Protein AF-A0A9X3D7F5-F1 (afdb_monomer_lite)

Radius of gyration: 17.99 Å; chains: 1; bounding box: 34×51×48 Å

Sequence (130 aa):
MDDQMIADLTEARSQYPDDNADSPYDEVFLEVIARAEQSGELGKSDIGALMLWKRLNLSTRWATELNQTPDAKVRQLARDAIARARDTSLATGEAAGQARTALLHLPGVPQGCSNRFDVSRRRCARPAAM

pLDDT: mean 79.49, std 17.37, range [34.12, 94.94]

Organism: NCBI:txid2984863

Foldseek 3Di:
DDPVVVVVVVVVVVPPDPPPCPPPLCVLVVVLVVVCVVPVWDFPVNVVSVCVSVVHDCVDPLNVVQVVDDRVVRRVLRSQLSVLCPPPVDDNLRSNLRSLVSCPPRGPSDPPDSPPCPPVPNDHDDPDDD

Secondary structure (DSSP, 8-state):
--HHHHHHHHHHHHTS----TT-TTTHHHHHHHHHHHHHS---HHHHHHHHHHTT--TTSHHHHHHHHS-HHHHHHHHHHHHHHHT-TTS-HHHHHHHHHHHHTTSTT----STT-EETTTTEE-PPPP-

Structure (mmCIF, N/CA/C/O backbone):
data_AF-A0A9X3D7F5-F1
#
_entry.id   AF-A0A9X3D7F5-F1
#
loop_
_atom_site.group_PDB
_atom_site.id
_atom_site.type_symbol
_atom_site.label_atom_id
_atom_site.label_alt_id
_atom_site.label_comp_id
_atom_site.label_asym_id
_atom_site.label_entity_id
_atom_site.label_seq_id
_atom_site.pdbx_PDB_ins_code
_atom_site.Cartn_x
_atom_site.Cartn_y
_atom_site.Cartn_z
_atom_site.occupancy
_atom_site.B_iso_or_equiv
_atom_site.auth_seq_id
_atom_site.auth_comp_id
_atom_site.auth_asym_id
_atom_site.auth_atom_id
_atom_site.pdbx_PDB_model_num
ATOM 1 N N . MET A 1 1 ? 8.254 6.989 -32.222 1.00 60.00 1 MET A N 1
ATOM 2 C CA . MET A 1 1 ? 8.718 6.052 -31.182 1.00 60.00 1 MET A CA 1
ATOM 3 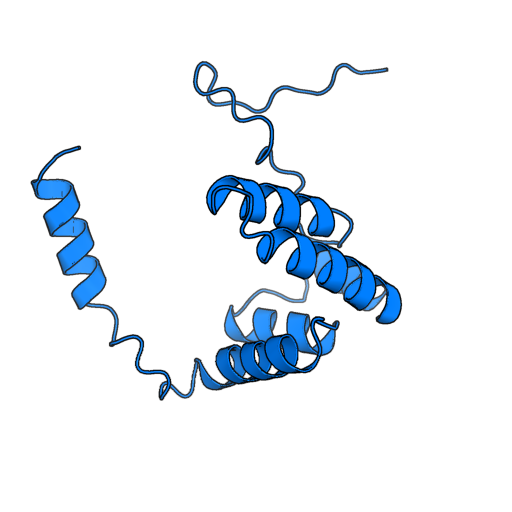C C . MET A 1 1 ? 9.446 4.992 -31.976 1.00 60.00 1 MET A C 1
ATOM 5 O O . MET A 1 1 ? 8.781 4.329 -32.754 1.00 60.00 1 MET A O 1
ATOM 9 N N . ASP A 1 2 ? 10.777 5.011 -31.961 1.00 87.81 2 ASP A N 1
ATOM 10 C CA . ASP A 1 2 ? 11.585 4.305 -32.965 1.00 87.81 2 ASP A CA 1
ATOM 11 C C . ASP A 1 2 ? 11.585 2.792 -32.731 1.00 87.81 2 ASP A C 1
ATOM 13 O O . ASP A 1 2 ? 11.685 2.347 -31.586 1.00 87.81 2 ASP A O 1
ATOM 17 N N . ASP A 1 3 ? 11.528 2.010 -33.811 1.00 86.81 3 ASP A N 1
ATOM 18 C CA . ASP A 1 3 ? 11.543 0.538 -33.766 1.00 86.81 3 ASP A CA 1
ATOM 19 C C . ASP A 1 3 ? 12.793 -0.007 -33.061 1.00 86.81 3 ASP A C 1
ATOM 21 O O . ASP A 1 3 ? 12.719 -0.994 -32.331 1.00 86.81 3 ASP A O 1
ATOM 25 N N . GLN A 1 4 ? 13.925 0.692 -33.193 1.00 87.50 4 GLN A N 1
ATOM 26 C CA . GLN A 1 4 ? 15.164 0.355 -32.493 1.00 87.50 4 GLN A CA 1
ATOM 27 C C . GLN A 1 4 ? 15.013 0.456 -30.970 1.00 87.50 4 GLN A C 1
ATOM 29 O O . GLN A 1 4 ? 15.468 -0.417 -30.243 1.00 87.50 4 GLN A O 1
ATOM 34 N N . MET A 1 5 ? 14.311 1.479 -30.475 1.00 88.75 5 MET A N 1
ATOM 35 C CA . MET A 1 5 ? 14.080 1.649 -29.040 1.00 88.75 5 MET A CA 1
ATOM 36 C C . MET A 1 5 ? 13.165 0.550 -28.486 1.00 88.75 5 MET A C 1
ATOM 38 O O . MET A 1 5 ? 13.357 0.102 -27.360 1.00 88.75 5 MET A O 1
ATOM 42 N N . ILE A 1 6 ? 12.171 0.100 -29.258 1.00 88.94 6 ILE A N 1
ATO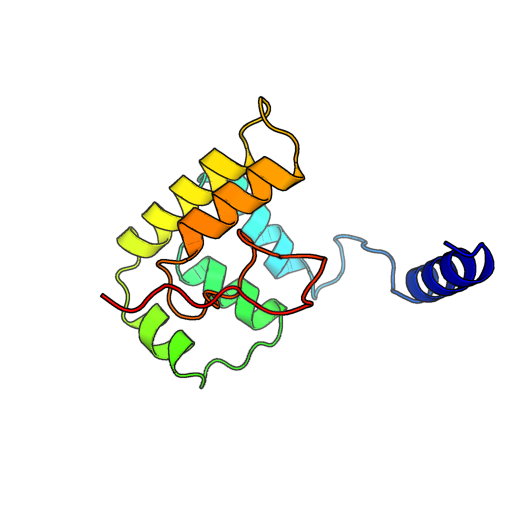M 43 C CA . ILE A 1 6 ? 11.311 -1.018 -28.844 1.00 88.94 6 ILE A CA 1
ATOM 44 C C . ILE A 1 6 ? 12.090 -2.338 -28.847 1.00 88.94 6 ILE A C 1
ATOM 46 O O . ILE A 1 6 ? 11.925 -3.133 -27.920 1.00 88.94 6 ILE A O 1
ATOM 50 N N . ALA A 1 7 ? 12.971 -2.553 -29.827 1.00 91.06 7 ALA A N 1
ATOM 51 C CA . ALA A 1 7 ? 13.853 -3.717 -29.865 1.00 91.06 7 ALA A CA 1
ATOM 52 C C . ALA A 1 7 ? 14.802 -3.753 -28.655 1.00 91.06 7 ALA A C 1
ATOM 54 O O . ALA A 1 7 ? 14.864 -4.771 -27.969 1.00 91.06 7 ALA A O 1
ATOM 55 N N . ASP A 1 8 ? 15.443 -2.628 -28.327 1.00 89.69 8 ASP A N 1
ATOM 56 C CA . ASP A 1 8 ? 16.349 -2.514 -27.178 1.00 89.69 8 ASP A CA 1
ATOM 57 C C . ASP A 1 8 ? 15.623 -2.787 -25.848 1.00 89.69 8 ASP A C 1
ATOM 59 O O . ASP A 1 8 ? 16.147 -3.473 -24.970 1.00 89.69 8 ASP A O 1
ATOM 63 N N . LEU A 1 9 ? 14.388 -2.291 -25.696 1.00 87.06 9 LEU A N 1
ATOM 64 C CA . LEU A 1 9 ? 13.566 -2.555 -24.509 1.00 87.06 9 LEU A CA 1
ATOM 65 C C . LEU A 1 9 ? 13.111 -4.017 -24.423 1.00 87.06 9 LEU A C 1
ATOM 67 O O . LEU A 1 9 ? 13.024 -4.564 -23.324 1.00 87.06 9 LEU A O 1
ATOM 71 N N . THR A 1 10 ? 12.822 -4.648 -25.561 1.00 88.50 10 THR A N 1
ATOM 72 C CA . THR A 1 10 ? 12.408 -6.057 -25.623 1.00 88.50 10 THR A CA 1
ATOM 73 C C . THR A 1 10 ? 13.572 -6.981 -25.270 1.00 88.50 10 THR A C 1
ATOM 75 O O . THR A 1 10 ? 13.401 -7.879 -24.450 1.00 88.50 10 THR A O 1
ATOM 78 N N . GLU A 1 11 ? 14.764 -6.711 -25.807 1.00 89.69 11 GLU A N 1
ATOM 79 C CA . GLU A 1 11 ? 16.001 -7.435 -25.487 1.00 89.69 11 GLU A CA 1
ATOM 80 C C . GLU A 1 11 ? 16.386 -7.265 -24.010 1.00 89.69 11 GLU A C 1
ATOM 82 O O . GLU A 1 11 ? 16.664 -8.236 -23.305 1.00 89.69 11 GLU A O 1
ATOM 87 N N . ALA A 1 12 ? 16.327 -6.035 -23.492 1.00 82.00 12 ALA A N 1
ATOM 88 C CA . ALA A 1 12 ? 16.554 -5.790 -22.073 1.00 82.00 12 ALA A CA 1
ATOM 89 C C . ALA A 1 12 ? 15.540 -6.544 -21.196 1.00 82.00 12 ALA A C 1
ATOM 91 O O . ALA A 1 12 ? 15.905 -7.051 -20.136 1.00 82.00 12 ALA A O 1
ATOM 92 N N . ARG A 1 13 ? 14.275 -6.660 -21.630 1.00 77.12 13 ARG A N 1
ATOM 93 C CA . ARG A 1 13 ? 13.248 -7.435 -20.920 1.00 77.12 13 ARG A CA 1
ATOM 94 C C . ARG A 1 13 ? 13.540 -8.934 -20.938 1.00 77.12 13 ARG A C 1
ATOM 96 O O . ARG A 1 13 ? 13.367 -9.557 -19.898 1.00 77.12 13 ARG A O 1
ATOM 103 N N . SER A 1 14 ? 14.004 -9.507 -22.047 1.00 79.62 14 SER A N 1
ATOM 104 C CA . SER A 1 14 ? 14.334 -10.941 -22.115 1.00 79.62 14 SER A CA 1
ATOM 105 C C . SER A 1 14 ? 15.541 -11.347 -21.267 1.00 79.62 14 SER A C 1
ATOM 107 O O . SER A 1 14 ? 15.723 -12.528 -20.993 1.00 79.62 14 SER A O 1
ATOM 109 N N . GLN A 1 15 ? 16.367 -10.387 -20.845 1.00 78.06 15 GLN A N 1
ATOM 110 C CA . GLN A 1 15 ? 17.490 -10.630 -19.934 1.00 78.06 15 GLN A CA 1
ATOM 111 C C . GLN A 1 15 ? 17.070 -10.704 -18.464 1.00 78.06 15 GLN A C 1
ATOM 113 O O . GLN A 1 15 ? 17.843 -11.179 -17.628 1.00 78.06 15 GLN A O 1
ATOM 118 N N . TYR A 1 16 ? 15.865 -10.240 -18.127 1.00 60.53 16 TYR A N 1
ATOM 119 C CA . TYR A 1 16 ? 15.307 -10.509 -16.812 1.00 60.53 16 TYR A CA 1
ATOM 120 C C . TYR A 1 16 ? 14.873 -11.977 -16.754 1.00 60.53 16 TYR A C 1
ATOM 122 O O . TYR A 1 16 ? 14.258 -12.452 -17.709 1.00 60.53 16 TYR A O 1
ATOM 130 N N . PRO A 1 17 ? 15.185 -12.704 -15.663 1.00 62.88 17 PRO A N 1
ATOM 131 C CA . PRO A 1 17 ? 14.624 -14.033 -15.460 1.00 62.88 17 PRO A CA 1
ATOM 132 C C . PRO A 1 17 ? 13.102 -13.939 -15.583 1.00 62.88 17 PRO A C 1
ATOM 134 O O . PRO A 1 17 ? 12.529 -12.940 -15.142 1.00 62.88 17 PRO A O 1
ATOM 137 N N . ASP A 1 18 ? 12.485 -14.945 -16.213 1.00 58.16 18 ASP A N 1
ATOM 138 C CA . ASP A 1 18 ? 11.029 -15.031 -16.341 1.00 58.16 18 ASP A CA 1
ATOM 139 C C . ASP A 1 18 ? 10.371 -14.646 -15.013 1.00 58.16 18 ASP A C 1
ATOM 141 O O . ASP A 1 18 ? 10.846 -15.057 -13.948 1.00 58.16 18 ASP A O 1
ATOM 145 N N . ASP A 1 19 ? 9.257 -13.907 -15.081 1.00 56.47 19 ASP A N 1
ATOM 146 C CA . ASP A 1 19 ? 8.369 -13.620 -13.944 1.00 56.47 19 ASP A CA 1
ATOM 147 C C . ASP A 1 19 ? 7.664 -14.918 -13.477 1.00 56.47 19 ASP A C 1
ATOM 149 O O . ASP A 1 19 ? 6.464 -14.944 -13.197 1.00 56.47 19 ASP A O 1
ATOM 153 N N . ASN A 1 20 ? 8.383 -16.040 -13.452 1.00 54.12 20 ASN A N 1
ATOM 154 C CA . ASN A 1 20 ? 7.932 -17.255 -12.825 1.00 54.12 20 ASN A CA 1
ATOM 155 C C . ASN A 1 20 ? 7.712 -16.898 -11.360 1.00 54.12 20 ASN A C 1
ATOM 157 O O . ASN A 1 20 ? 8.650 -16.577 -10.627 1.00 54.12 20 ASN A O 1
ATOM 161 N N . ALA A 1 21 ? 6.449 -16.979 -10.953 1.00 54.88 21 ALA A N 1
ATOM 162 C CA . ALA A 1 21 ? 5.969 -16.810 -9.588 1.00 54.88 21 ALA A CA 1
ATOM 163 C C . ALA A 1 21 ? 6.694 -17.713 -8.556 1.00 54.88 21 ALA A C 1
ATOM 165 O O . ALA A 1 21 ? 6.453 -17.595 -7.361 1.00 54.88 21 ALA A O 1
ATOM 166 N N . ASP A 1 22 ? 7.601 -18.578 -9.015 1.00 57.84 22 ASP A N 1
ATOM 167 C CA . ASP A 1 22 ? 8.427 -19.504 -8.244 1.00 57.84 22 ASP A CA 1
ATOM 168 C C . ASP A 1 22 ? 9.793 -18.925 -7.831 1.00 57.84 22 ASP A C 1
ATOM 170 O O . ASP A 1 22 ? 10.641 -19.642 -7.298 1.00 57.84 22 ASP A O 1
ATOM 174 N N . SER A 1 23 ? 10.060 -17.640 -8.089 1.00 74.44 23 SER A N 1
ATOM 175 C CA . SER A 1 23 ? 11.231 -16.978 -7.515 1.00 74.44 23 SER A CA 1
ATOM 176 C C . SER A 1 23 ? 11.060 -16.870 -5.994 1.00 74.44 23 SER A C 1
ATOM 178 O O . SER A 1 23 ? 10.130 -16.190 -5.552 1.00 74.44 23 SER A O 1
ATOM 180 N N . PRO A 1 24 ? 11.991 -17.400 -5.170 1.00 77.81 24 PRO A N 1
ATOM 181 C CA . PRO A 1 24 ? 11.941 -17.226 -3.713 1.00 77.81 24 PRO A CA 1
ATOM 182 C C . PRO A 1 24 ? 11.928 -15.755 -3.280 1.00 77.81 24 PRO A C 1
ATOM 184 O O . PRO A 1 24 ? 11.576 -15.407 -2.156 1.00 77.81 24 PRO A O 1
ATOM 187 N N . TYR A 1 25 ? 12.346 -14.864 -4.181 1.00 76.88 25 TYR A N 1
ATOM 188 C CA . TYR A 1 25 ? 12.274 -13.429 -3.975 1.00 76.88 25 TYR A CA 1
ATOM 189 C C . TYR A 1 25 ? 10.837 -12.891 -4.045 1.00 76.88 25 TYR A C 1
ATOM 191 O O . TYR A 1 25 ? 10.506 -11.996 -3.270 1.00 76.88 25 TYR A O 1
ATOM 199 N N . ASP A 1 26 ? 9.984 -13.427 -4.922 1.00 85.12 26 ASP A N 1
ATOM 200 C CA . ASP A 1 26 ? 8.621 -12.931 -5.150 1.00 85.12 26 ASP A CA 1
ATOM 201 C C . ASP A 1 26 ? 7.557 -13.621 -4.286 1.00 85.12 26 ASP A C 1
ATOM 203 O O . ASP A 1 26 ? 6.443 -13.107 -4.194 1.00 85.12 26 ASP A O 1
ATOM 207 N N . GLU A 1 27 ? 7.897 -14.692 -3.560 1.00 87.31 27 GLU A N 1
ATOM 208 C CA . GLU A 1 27 ? 7.005 -15.365 -2.595 1.00 87.31 27 GLU A CA 1
ATOM 209 C C . GLU A 1 27 ? 6.316 -14.366 -1.651 1.00 87.31 27 GLU A C 1
ATOM 211 O O . GLU A 1 27 ? 5.095 -14.357 -1.509 1.00 87.31 27 GLU A O 1
ATOM 216 N N . VAL A 1 28 ? 7.087 -13.437 -1.074 1.00 90.06 28 VAL A N 1
ATOM 217 C CA . VAL A 1 28 ? 6.566 -12.408 -0.159 1.00 90.06 28 VAL A CA 1
ATOM 218 C C . VAL A 1 28 ? 5.585 -11.465 -0.863 1.00 90.06 28 VAL A C 1
ATOM 220 O O . VAL A 1 28 ? 4.587 -11.046 -0.272 1.00 90.06 28 VAL A O 1
ATOM 223 N N . PHE A 1 29 ? 5.858 -11.110 -2.120 1.00 90.25 29 PHE A N 1
ATOM 224 C CA . PHE A 1 29 ? 4.973 -10.258 -2.912 1.00 90.25 29 PHE A CA 1
ATOM 225 C C . PHE A 1 29 ? 3.657 -10.978 -3.228 1.00 90.25 29 PHE A C 1
ATOM 227 O O . PHE A 1 29 ? 2.582 -10.404 -3.033 1.00 90.25 29 PHE A O 1
ATOM 234 N N . LEU A 1 30 ? 3.736 -12.246 -3.631 1.00 91.12 30 LEU A N 1
ATOM 235 C CA . LEU A 1 30 ? 2.583 -13.090 -3.943 1.00 91.12 30 LEU A CA 1
ATOM 236 C C . LEU A 1 30 ? 1.717 -13.366 -2.711 1.00 91.12 30 LEU A C 1
ATOM 238 O O . LEU A 1 30 ? 0.493 -13.280 -2.790 1.00 91.12 30 LEU A O 1
ATOM 242 N N . GLU A 1 31 ? 2.322 -13.606 -1.548 1.00 91.88 31 GLU A N 1
ATOM 243 C CA . GLU A 1 31 ? 1.586 -13.745 -0.290 1.00 91.88 31 GLU A CA 1
ATOM 244 C C . GLU A 1 31 ? 0.809 -12.478 0.077 1.00 91.88 31 GLU A C 1
ATOM 246 O O . GLU A 1 31 ? -0.339 -12.551 0.524 1.00 91.88 31 GLU A O 1
ATOM 251 N N . VAL A 1 32 ? 1.426 -11.304 -0.092 1.00 94.50 32 VAL A N 1
ATOM 252 C CA . VAL A 1 32 ? 0.753 -10.025 0.162 1.00 94.50 32 VAL A CA 1
ATOM 253 C C . VAL A 1 32 ? -0.411 -9.829 -0.809 1.00 94.50 32 VAL A C 1
ATOM 255 O O . VAL A 1 32 ? -1.479 -9.399 -0.372 1.00 94.50 32 VAL A O 1
ATOM 258 N N . ILE A 1 33 ? -0.245 -10.178 -2.091 1.00 91.69 33 ILE A N 1
ATOM 259 C CA . ILE A 1 33 ? -1.342 -10.159 -3.071 1.00 91.69 33 ILE A CA 1
ATOM 260 C C . ILE A 1 33 ? -2.482 -11.061 -2.602 1.00 91.69 33 ILE A C 1
ATOM 262 O O . ILE A 1 33 ? -3.608 -10.583 -2.480 1.00 91.69 33 ILE A O 1
ATOM 266 N N . ALA A 1 34 ? -2.197 -12.320 -2.264 1.00 92.62 34 ALA A N 1
ATOM 267 C CA . ALA A 1 34 ? -3.216 -13.274 -1.831 1.00 92.62 34 ALA A CA 1
ATOM 268 C C . ALA A 1 34 ? -3.981 -12.774 -0.590 1.00 92.62 34 ALA A C 1
ATOM 270 O O . ALA A 1 34 ? -5.213 -12.831 -0.537 1.00 92.62 34 ALA A O 1
ATOM 271 N N . ARG A 1 35 ? -3.275 -12.197 0.395 1.00 93.25 35 ARG A N 1
ATOM 272 C CA . ARG A 1 35 ? -3.910 -11.575 1.570 1.00 93.25 35 ARG A CA 1
ATOM 273 C C . ARG A 1 35 ? -4.779 -10.375 1.193 1.00 93.25 35 ARG A C 1
ATOM 275 O O . ARG A 1 35 ? -5.874 -10.228 1.739 1.00 93.25 35 ARG A O 1
ATOM 282 N N . ALA A 1 36 ? -4.328 -9.526 0.272 1.00 92.44 36 ALA A N 1
ATOM 283 C CA . ALA A 1 36 ? -5.081 -8.358 -0.188 1.00 92.44 36 ALA A CA 1
ATOM 284 C C . ALA A 1 36 ? -6.330 -8.746 -0.990 1.00 92.44 36 ALA A C 1
ATOM 286 O O . ALA A 1 36 ? -7.375 -8.104 -0.879 1.00 92.44 36 ALA A O 1
ATOM 287 N N . GLU A 1 37 ? -6.246 -9.808 -1.788 1.00 90.88 37 GLU A N 1
ATOM 288 C CA . GLU A 1 37 ? -7.386 -10.380 -2.500 1.00 90.88 37 GLU A CA 1
ATOM 289 C C . GLU A 1 37 ? -8.431 -10.913 -1.525 1.00 90.88 37 GLU A C 1
ATOM 291 O O . GLU A 1 37 ? -9.611 -10.590 -1.668 1.00 90.88 37 GLU A O 1
ATOM 296 N N . GLN A 1 38 ? -7.993 -11.645 -0.498 1.00 92.31 38 GLN A N 1
ATOM 297 C CA . GLN A 1 38 ? -8.880 -12.249 0.491 1.00 92.31 38 GLN A CA 1
ATOM 298 C C . GLN A 1 38 ? -9.512 -11.227 1.447 1.00 92.31 38 GLN A C 1
ATOM 300 O O . GLN A 1 38 ? -10.686 -11.347 1.790 1.00 92.31 38 GLN A O 1
ATOM 305 N N . SER A 1 39 ? -8.746 -10.232 1.900 1.00 91.50 39 SER A N 1
ATOM 306 C CA . SER A 1 39 ? -9.193 -9.268 2.920 1.00 91.50 39 SER A CA 1
ATOM 307 C C . SER A 1 39 ? -9.719 -7.949 2.349 1.00 91.50 39 SER A C 1
ATOM 309 O O . SER A 1 39 ? -10.435 -7.223 3.037 1.00 91.50 39 SER A O 1
ATOM 311 N N . GLY A 1 40 ? -9.374 -7.618 1.101 1.00 91.00 40 GLY A N 1
ATOM 312 C CA . GLY A 1 40 ? -9.692 -6.330 0.481 1.00 91.00 40 GLY A CA 1
ATOM 313 C C . GLY A 1 40 ? -8.921 -5.144 1.069 1.00 91.00 40 GLY A C 1
ATOM 314 O O . GLY A 1 40 ? -9.267 -3.998 0.785 1.00 91.00 40 GLY A O 1
ATOM 315 N N . GLU A 1 41 ? -7.896 -5.392 1.886 1.00 89.44 41 GLU A N 1
ATOM 316 C CA . GLU A 1 41 ? -7.128 -4.366 2.584 1.00 89.44 41 GLU A CA 1
ATOM 317 C C . GLU A 1 41 ? -5.650 -4.733 2.725 1.00 89.44 41 GLU A C 1
ATOM 319 O O . GLU A 1 41 ? -5.257 -5.883 2.562 1.00 89.44 41 GLU A O 1
ATOM 324 N N . LEU A 1 42 ? -4.827 -3.739 3.056 1.00 92.19 42 LEU A N 1
ATOM 325 C CA . LEU A 1 42 ? -3.418 -3.929 3.394 1.00 92.19 42 LEU A CA 1
ATOM 326 C C . LEU A 1 42 ? -3.131 -3.256 4.734 1.00 92.19 42 LEU A C 1
ATOM 328 O O . LEU A 1 42 ? -3.500 -2.097 4.945 1.00 92.19 42 LEU A O 1
ATOM 332 N N . GLY A 1 43 ? -2.475 -3.978 5.641 1.00 91.62 43 GLY A N 1
ATOM 333 C CA . GLY A 1 43 ? -1.998 -3.441 6.914 1.00 91.62 43 GLY A CA 1
ATOM 334 C C . GLY A 1 43 ? -0.525 -3.041 6.868 1.00 91.62 43 GLY A C 1
ATOM 335 O O . GLY A 1 43 ? 0.176 -3.239 5.874 1.00 91.62 43 GLY A O 1
ATOM 336 N N . LYS A 1 44 ? -0.007 -2.519 7.983 1.00 92.75 44 LYS A N 1
ATOM 337 C CA . LYS A 1 44 ? 1.419 -2.179 8.118 1.00 92.75 44 LYS A CA 1
ATOM 338 C C . LYS A 1 44 ? 2.337 -3.383 7.943 1.00 92.75 44 LYS A C 1
ATOM 340 O O . LYS A 1 44 ? 3.440 -3.211 7.440 1.00 92.75 44 LYS A O 1
ATOM 345 N N . SER A 1 45 ? 1.896 -4.580 8.335 1.00 92.06 45 SER A N 1
ATOM 346 C CA . SER A 1 45 ? 2.644 -5.823 8.113 1.00 92.06 45 SER A CA 1
ATOM 347 C C . SER A 1 45 ? 2.867 -6.084 6.628 1.00 92.06 45 SER A C 1
ATOM 349 O O . SER A 1 45 ? 3.983 -6.396 6.224 1.00 92.06 45 SER A O 1
ATOM 351 N N . ASP A 1 46 ? 1.831 -5.893 5.811 1.00 93.75 46 ASP A N 1
ATOM 352 C CA . ASP A 1 46 ? 1.910 -6.098 4.368 1.00 93.75 46 ASP A CA 1
ATOM 353 C C . ASP A 1 46 ? 2.778 -5.023 3.717 1.00 93.75 46 ASP A C 1
ATOM 355 O O . ASP A 1 46 ? 3.650 -5.337 2.912 1.00 93.75 46 ASP A O 1
ATOM 359 N N . ILE A 1 47 ? 2.627 -3.759 4.131 1.00 88.69 47 ILE A N 1
ATOM 360 C CA . ILE A 1 47 ? 3.506 -2.679 3.662 1.00 88.69 47 ILE A CA 1
ATOM 361 C C . ILE A 1 47 ? 4.963 -2.965 4.047 1.00 88.69 47 ILE A C 1
ATOM 363 O O . ILE A 1 47 ? 5.845 -2.846 3.203 1.00 88.69 47 ILE A O 1
ATOM 367 N N . GLY A 1 48 ? 5.233 -3.392 5.282 1.00 88.56 48 GLY A N 1
ATOM 368 C CA . GLY A 1 48 ? 6.576 -3.762 5.735 1.00 88.56 48 GLY A CA 1
ATOM 369 C C . GLY A 1 48 ? 7.174 -4.924 4.936 1.00 88.56 48 GLY A C 1
ATOM 370 O O . GLY A 1 48 ? 8.337 -4.859 4.539 1.0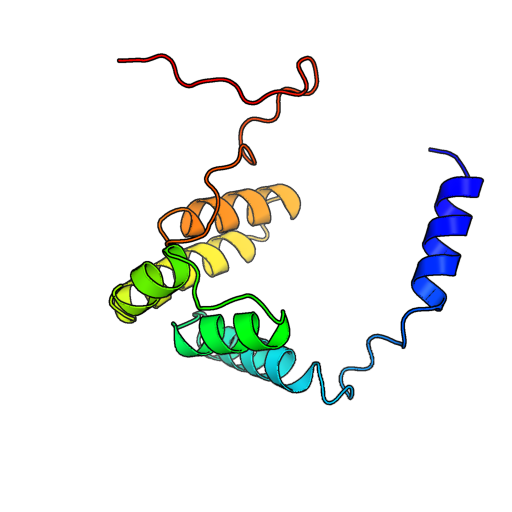0 88.56 48 GLY A O 1
ATOM 371 N N . ALA A 1 49 ? 6.369 -5.943 4.629 1.00 90.19 49 ALA A N 1
ATOM 372 C CA . ALA A 1 49 ? 6.767 -7.058 3.774 1.00 90.19 49 ALA A CA 1
ATOM 373 C C . ALA A 1 49 ? 7.125 -6.584 2.352 1.00 90.19 49 ALA A C 1
ATOM 375 O O . ALA A 1 49 ? 8.185 -6.929 1.831 1.00 90.19 49 ALA A O 1
ATOM 376 N N . LEU A 1 50 ? 6.306 -5.707 1.759 1.00 90.00 50 LEU A N 1
ATOM 377 C CA . LEU A 1 50 ? 6.572 -5.113 0.443 1.00 90.00 50 LEU A CA 1
ATOM 378 C C . LEU A 1 50 ? 7.813 -4.212 0.438 1.00 90.00 50 LEU A C 1
ATOM 380 O O . LEU A 1 50 ? 8.548 -4.165 -0.550 1.00 90.00 50 LEU A O 1
ATOM 384 N N . MET A 1 51 ? 8.070 -3.498 1.533 1.00 86.88 51 MET A N 1
ATOM 385 C CA . MET A 1 51 ? 9.279 -2.696 1.688 1.00 86.88 51 MET A CA 1
ATOM 386 C C . MET A 1 51 ? 10.536 -3.562 1.737 1.00 86.88 51 MET A C 1
ATOM 388 O O . MET A 1 51 ? 11.525 -3.222 1.086 1.00 86.88 51 MET A O 1
ATOM 392 N N . LEU A 1 52 ? 10.492 -4.675 2.477 1.00 84.12 52 LEU A N 1
ATOM 393 C CA . LEU A 1 52 ? 11.575 -5.653 2.519 1.00 84.12 52 LEU A CA 1
ATOM 394 C C . LEU A 1 52 ? 11.802 -6.272 1.137 1.00 84.12 52 LEU A C 1
ATOM 396 O O . LEU A 1 52 ? 12.940 -6.294 0.669 1.00 84.12 52 LEU A O 1
ATOM 400 N N . TRP A 1 53 ? 10.726 -6.686 0.459 1.00 86.44 53 TRP A N 1
ATOM 401 C CA . TRP A 1 53 ? 10.775 -7.181 -0.918 1.00 86.44 53 TRP A CA 1
ATOM 402 C C . TRP A 1 53 ? 11.474 -6.169 -1.832 1.00 86.44 53 TRP A C 1
ATOM 404 O O . TRP A 1 53 ? 12.493 -6.489 -2.436 1.00 86.44 53 TRP A O 1
ATOM 414 N N . LYS A 1 54 ? 11.053 -4.898 -1.835 1.00 82.88 54 LYS A N 1
ATOM 415 C CA . LYS A 1 54 ? 11.708 -3.825 -2.610 1.00 82.88 54 LYS A CA 1
ATOM 416 C C . LYS A 1 54 ? 13.073 -3.366 -2.073 1.00 82.88 54 LYS A C 1
ATOM 418 O O . LYS A 1 54 ? 13.665 -2.466 -2.666 1.00 82.88 54 LYS A O 1
ATOM 423 N N . ARG A 1 55 ? 13.584 -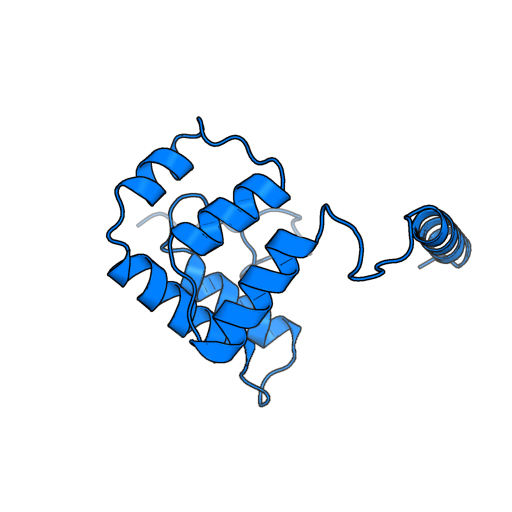3.955 -0.984 1.00 82.38 55 ARG A N 1
ATOM 424 C CA . ARG A 1 55 ? 14.841 -3.574 -0.307 1.00 82.38 55 ARG A CA 1
ATOM 425 C C . ARG A 1 55 ? 14.905 -2.081 0.037 1.00 82.38 55 ARG A C 1
ATOM 427 O O . ARG A 1 55 ? 15.954 -1.444 -0.064 1.00 82.38 55 ARG A O 1
ATOM 434 N N . LEU A 1 56 ? 13.769 -1.502 0.421 1.00 78.62 56 LEU A N 1
ATOM 435 C CA . LEU A 1 56 ? 13.689 -0.092 0.785 1.00 78.62 56 LEU A CA 1
ATOM 436 C C . LEU A 1 56 ? 14.321 0.148 2.155 1.00 78.62 56 LEU A C 1
ATOM 438 O O . LEU A 1 56 ? 14.160 -0.637 3.088 1.00 78.62 56 LEU A O 1
ATOM 442 N N . ASN A 1 57 ? 15.014 1.277 2.293 1.00 77.06 57 ASN A N 1
ATOM 443 C CA . ASN A 1 57 ? 15.620 1.658 3.559 1.00 77.06 57 ASN A CA 1
ATOM 444 C C . ASN A 1 57 ? 14.551 2.075 4.596 1.00 77.06 57 ASN A C 1
ATOM 446 O O . ASN A 1 57 ? 13.847 3.076 4.420 1.00 77.06 57 ASN A O 1
ATOM 450 N N . LEU A 1 58 ? 14.473 1.327 5.702 1.00 77.62 58 LEU A N 1
ATOM 451 C CA . LEU A 1 58 ? 13.539 1.559 6.812 1.00 77.62 58 LEU A CA 1
ATOM 452 C C . LEU A 1 58 ? 14.014 2.611 7.821 1.00 77.62 58 LEU A C 1
ATOM 454 O O . LEU A 1 58 ? 13.241 2.996 8.690 1.00 77.62 58 LEU A O 1
ATOM 458 N N . SER A 1 59 ? 15.248 3.113 7.716 1.00 78.50 59 SER A N 1
ATOM 459 C CA . SER A 1 59 ? 15.736 4.204 8.576 1.00 78.50 59 SER A 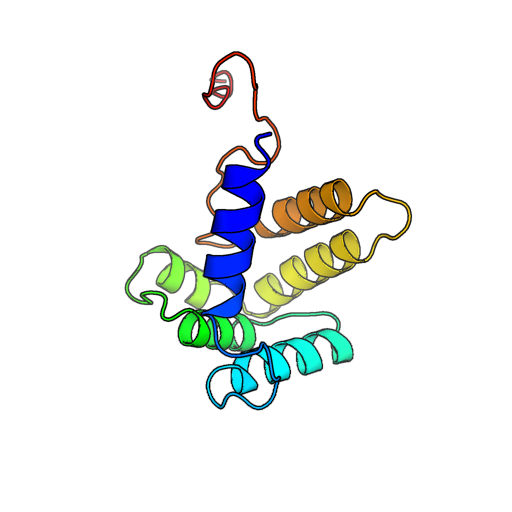CA 1
ATOM 460 C C . SER A 1 59 ? 15.284 5.592 8.111 1.00 78.50 59 SER A C 1
ATOM 462 O O . SER A 1 59 ? 15.695 6.619 8.652 1.00 78.50 59 SER A O 1
ATOM 464 N N . THR A 1 60 ? 14.429 5.642 7.093 1.00 80.56 60 THR A N 1
ATOM 465 C CA . THR A 1 60 ? 13.869 6.884 6.574 1.00 80.56 60 THR A CA 1
ATOM 466 C C . THR A 1 60 ? 12.825 7.454 7.537 1.00 80.56 60 THR A C 1
ATOM 468 O O . THR A 1 60 ? 12.062 6.727 8.171 1.00 80.56 60 THR A O 1
ATOM 471 N N . ARG A 1 61 ? 12.747 8.790 7.621 1.00 83.88 61 ARG A N 1
ATOM 472 C CA . ARG A 1 61 ? 11.787 9.496 8.491 1.00 83.88 61 ARG A CA 1
ATOM 473 C C . ARG A 1 61 ? 10.346 9.020 8.285 1.00 83.88 61 ARG A C 1
ATOM 475 O O . ARG A 1 61 ? 9.608 8.850 9.250 1.00 83.88 61 ARG A O 1
ATOM 482 N N . TRP A 1 62 ? 9.963 8.775 7.037 1.00 83.62 62 TRP A N 1
ATOM 483 C CA . TRP A 1 62 ? 8.613 8.340 6.719 1.00 83.62 62 TRP A CA 1
ATOM 484 C C . TRP A 1 62 ? 8.304 6.923 7.218 1.00 83.62 62 TRP A C 1
ATOM 486 O O . TRP A 1 62 ? 7.170 6.662 7.602 1.00 83.62 62 TRP A O 1
ATOM 496 N N . ALA A 1 63 ? 9.289 6.019 7.261 1.00 84.44 63 ALA A N 1
ATOM 497 C CA . ALA A 1 63 ? 9.099 4.671 7.793 1.00 84.44 63 ALA A CA 1
ATOM 498 C C . ALA A 1 63 ? 8.840 4.711 9.310 1.00 84.44 63 ALA A C 1
ATOM 500 O O . ALA A 1 63 ? 7.991 3.978 9.820 1.00 84.44 63 ALA A O 1
ATOM 501 N N . THR A 1 64 ? 9.497 5.622 10.033 1.00 84.94 64 THR A N 1
ATOM 502 C CA . THR A 1 64 ? 9.199 5.893 11.449 1.00 84.94 64 THR A CA 1
ATOM 503 C C . THR A 1 64 ? 7.780 6.436 11.634 1.00 84.94 64 THR A C 1
ATOM 505 O O . THR A 1 64 ? 7.029 5.923 12.462 1.00 84.94 64 THR A O 1
ATOM 508 N N . GLU A 1 65 ? 7.384 7.433 10.840 1.00 88.00 65 GLU A N 1
ATOM 509 C CA . GLU A 1 65 ? 6.037 8.026 10.887 1.00 88.00 65 GLU A CA 1
ATOM 510 C C . GLU A 1 65 ? 4.942 6.998 10.531 1.00 88.00 65 GLU A C 1
ATOM 512 O O . GLU A 1 65 ? 3.882 6.954 11.163 1.00 88.00 65 GLU A O 1
ATOM 517 N N . LEU A 1 66 ? 5.206 6.112 9.565 1.00 86.94 66 LEU A N 1
ATOM 518 C CA . LEU A 1 66 ? 4.300 5.022 9.206 1.00 86.94 66 LEU A CA 1
ATOM 519 C C . LEU A 1 66 ? 4.135 4.025 10.362 1.00 86.94 66 LEU A C 1
ATOM 521 O O . LEU A 1 66 ? 3.011 3.634 10.675 1.00 86.94 66 LEU A O 1
ATOM 525 N N . ASN A 1 67 ? 5.223 3.651 11.042 1.00 85.38 67 ASN A N 1
ATOM 526 C CA . ASN A 1 67 ? 5.164 2.761 12.206 1.00 85.38 67 ASN A CA 1
ATOM 527 C C . ASN A 1 67 ? 4.346 3.355 13.363 1.00 85.38 67 ASN A C 1
ATOM 529 O O . ASN A 1 67 ? 3.605 2.630 14.033 1.00 85.38 67 ASN A O 1
ATOM 533 N N . GLN A 1 68 ? 4.431 4.673 13.554 1.00 89.19 68 GLN A N 1
ATOM 534 C CA . GLN A 1 68 ? 3.658 5.416 14.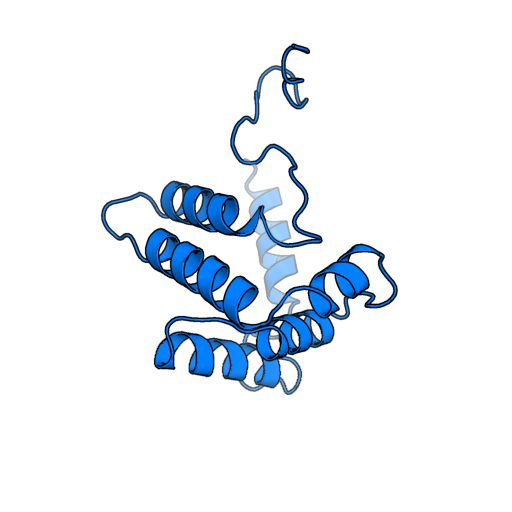553 1.00 89.19 68 GLN A CA 1
ATOM 535 C C . GLN A 1 68 ? 2.182 5.610 14.161 1.00 89.19 68 GLN A C 1
ATOM 537 O O . GLN A 1 68 ? 1.351 5.905 15.020 1.00 89.19 68 GLN A O 1
ATOM 542 N N . THR A 1 69 ? 1.821 5.415 12.890 1.00 90.38 69 THR A N 1
ATOM 543 C CA . THR A 1 69 ? 0.430 5.508 12.427 1.00 90.38 69 THR A CA 1
ATOM 544 C C . THR A 1 69 ? -0.370 4.281 12.895 1.00 90.38 69 THR A C 1
ATOM 546 O O . THR A 1 69 ? 0.084 3.151 12.696 1.00 90.38 69 THR A O 1
ATOM 549 N N . PRO A 1 70 ? -1.571 4.426 13.492 1.00 93.50 70 PRO A N 1
ATOM 550 C CA . PRO A 1 70 ? -2.404 3.283 13.875 1.00 93.50 70 PRO A CA 1
ATOM 551 C C . PRO A 1 70 ? -2.715 2.357 12.691 1.00 93.50 70 PRO A C 1
ATOM 553 O O . PRO A 1 70 ? -3.083 2.824 11.615 1.00 93.50 70 PRO A O 1
ATOM 556 N N . ASP A 1 71 ? -2.618 1.037 12.888 1.00 93.19 71 ASP A N 1
ATOM 557 C CA . ASP A 1 71 ? -2.796 0.060 11.797 1.00 93.19 71 ASP A CA 1
ATOM 558 C C . ASP A 1 71 ? -4.192 0.138 11.163 1.00 93.19 71 ASP A C 1
ATOM 560 O O . ASP A 1 71 ? -4.337 0.088 9.946 1.00 93.19 71 ASP A O 1
ATOM 564 N N . ALA A 1 72 ? -5.218 0.387 11.983 1.00 92.75 72 ALA A N 1
ATOM 565 C CA . ALA A 1 72 ? -6.585 0.602 11.518 1.00 92.75 72 ALA A CA 1
ATOM 566 C C . ALA A 1 72 ? -6.696 1.756 10.506 1.00 92.75 72 ALA A C 1
ATOM 568 O O . ALA A 1 72 ? -7.478 1.673 9.558 1.00 92.75 72 ALA A O 1
ATOM 569 N N . LYS A 1 73 ? -5.892 2.818 10.674 1.00 92.44 73 LYS A N 1
ATOM 570 C CA . LYS A 1 73 ? -5.871 3.953 9.746 1.00 92.44 73 LYS A CA 1
ATOM 571 C C . LYS A 1 73 ? -5.205 3.581 8.423 1.00 92.44 73 LYS A C 1
ATOM 573 O O . LYS A 1 73 ? -5.701 3.976 7.371 1.00 92.44 73 LYS A O 1
ATOM 578 N N . VAL A 1 74 ? -4.122 2.806 8.477 1.00 92.75 74 VAL A N 1
ATOM 579 C CA . VAL A 1 74 ? -3.438 2.290 7.283 1.00 92.75 74 VAL A CA 1
ATOM 580 C C . VAL A 1 74 ? -4.373 1.389 6.481 1.00 92.75 74 VAL A C 1
ATOM 582 O O . VAL A 1 74 ? -4.589 1.643 5.298 1.00 92.75 74 VAL A O 1
ATOM 585 N N . ARG A 1 75 ? -5.023 0.430 7.150 1.00 94.56 75 ARG A N 1
ATOM 586 C CA . ARG A 1 75 ? -6.013 -0.466 6.537 1.00 94.56 75 ARG A CA 1
ATOM 587 C C . ARG A 1 75 ? -7.170 0.296 5.906 1.00 94.56 75 ARG A C 1
ATOM 589 O O . ARG A 1 75 ? -7.554 -0.010 4.786 1.00 94.56 75 ARG A O 1
ATOM 596 N N . GLN A 1 76 ? -7.690 1.323 6.580 1.00 94.62 76 GLN A N 1
ATOM 597 C CA . GLN A 1 76 ? -8.743 2.173 6.020 1.00 94.62 76 GLN A CA 1
ATOM 598 C C . GLN A 1 76 ? -8.315 2.827 4.702 1.00 94.62 76 GLN A C 1
ATOM 600 O O . GLN A 1 76 ? -9.024 2.706 3.709 1.00 94.62 76 GLN A O 1
ATOM 605 N N . LEU A 1 77 ? -7.155 3.485 4.678 1.00 93.31 77 LEU A N 1
ATOM 606 C CA . LEU A 1 77 ? -6.663 4.157 3.472 1.00 93.31 77 LEU A CA 1
ATOM 607 C C . LEU A 1 77 ? -6.352 3.160 2.344 1.00 93.31 77 LEU A C 1
ATOM 609 O O . LEU A 1 77 ? -6.604 3.453 1.177 1.00 93.31 77 LEU A O 1
ATOM 613 N N . ALA A 1 78 ? -5.845 1.972 2.686 1.00 92.81 78 ALA A N 1
ATOM 614 C CA . ALA A 1 78 ? -5.601 0.903 1.726 1.00 92.81 78 ALA A CA 1
ATOM 615 C C . ALA A 1 78 ? -6.901 0.345 1.124 1.00 92.81 78 ALA A C 1
ATOM 617 O O . ALA A 1 78 ? -6.964 0.165 -0.090 1.00 92.81 78 ALA A O 1
ATOM 618 N N . ARG A 1 79 ? -7.950 0.130 1.933 1.00 94.81 79 ARG A N 1
ATOM 619 C CA . ARG A 1 79 ? -9.283 -0.269 1.439 1.00 94.81 79 ARG A CA 1
ATOM 620 C C . ARG A 1 79 ? -9.828 0.738 0.439 1.00 94.81 79 ARG A C 1
ATOM 622 O O . ARG A 1 79 ? -10.250 0.353 -0.648 1.00 94.81 79 ARG A O 1
ATOM 629 N N . ASP A 1 80 ? -9.768 2.022 0.784 1.00 94.12 80 ASP A N 1
ATOM 630 C CA . ASP A 1 80 ? -10.243 3.096 -0.088 1.00 94.12 80 ASP A CA 1
ATOM 631 C C . ASP A 1 80 ? -9.465 3.121 -1.415 1.00 94.12 80 ASP A C 1
ATOM 633 O O . ASP A 1 80 ? -10.049 3.318 -2.482 1.00 94.12 80 ASP A O 1
ATOM 637 N N . ALA A 1 81 ? -8.150 2.885 -1.370 1.00 92.81 81 ALA A N 1
ATOM 638 C CA . ALA A 1 81 ? -7.317 2.794 -2.565 1.00 92.81 81 ALA A CA 1
ATOM 639 C C . ALA A 1 81 ? -7.664 1.571 -3.430 1.00 92.81 81 ALA A C 1
ATOM 641 O O . ALA A 1 81 ? -7.803 1.710 -4.644 1.00 92.81 81 ALA A O 1
ATOM 642 N N . ILE A 1 82 ? -7.847 0.395 -2.821 1.00 93.31 82 ILE A N 1
ATOM 643 C CA . ILE A 1 82 ? -8.222 -0.842 -3.522 1.00 93.31 82 ILE A CA 1
ATOM 644 C C . ILE A 1 82 ? -9.595 -0.696 -4.183 1.00 93.31 82 ILE A C 1
ATOM 646 O O . ILE A 1 82 ? -9.750 -1.072 -5.342 1.00 93.31 82 ILE A O 1
ATOM 650 N N . ALA A 1 83 ? -10.572 -0.109 -3.487 1.00 94.12 83 ALA A N 1
ATOM 651 C CA . ALA A 1 83 ? -11.902 0.136 -4.039 1.00 94.12 83 ALA A CA 1
ATOM 652 C C . ALA A 1 83 ? -11.838 1.007 -5.304 1.00 94.12 83 ALA A C 1
ATOM 654 O O . ALA A 1 83 ? -12.454 0.670 -6.310 1.00 94.12 83 ALA A O 1
ATOM 655 N N . ARG A 1 84 ? -11.030 2.075 -5.284 1.00 94.06 84 ARG A N 1
ATOM 656 C CA . ARG A 1 84 ? -10.815 2.951 -6.449 1.00 94.06 84 ARG A CA 1
ATOM 657 C C . ARG A 1 84 ? -10.054 2.261 -7.578 1.00 94.06 84 ARG A C 1
ATOM 659 O O . ARG A 1 84 ? -10.366 2.479 -8.739 1.00 94.06 84 ARG A O 1
ATOM 666 N N . ALA A 1 85 ? -9.069 1.424 -7.252 1.00 92.44 85 ALA A N 1
ATOM 667 C CA . ALA A 1 85 ? -8.303 0.676 -8.249 1.00 92.44 85 ALA A CA 1
ATOM 668 C C . ALA A 1 85 ? -9.146 -0.396 -8.959 1.00 92.44 85 ALA A C 1
ATOM 670 O O . ALA A 1 85 ? -8.871 -0.731 -10.107 1.00 92.44 85 ALA A O 1
ATOM 671 N N . ARG A 1 86 ? -10.162 -0.934 -8.273 1.00 92.88 86 ARG A N 1
ATOM 672 C CA . ARG A 1 86 ? -11.090 -1.946 -8.796 1.00 92.88 86 ARG A CA 1
ATOM 673 C C . ARG A 1 86 ? -12.307 -1.350 -9.510 1.00 92.88 86 ARG A C 1
ATOM 675 O O . ARG A 1 86 ? -13.175 -2.111 -9.936 1.00 92.88 86 ARG A O 1
ATOM 682 N N . ASP A 1 87 ? -12.391 -0.028 -9.646 1.00 92.38 87 ASP A N 1
ATOM 683 C CA . ASP A 1 87 ? -13.476 0.610 -10.385 1.00 92.38 87 ASP A CA 1
ATOM 684 C C . ASP A 1 87 ? -13.325 0.352 -11.891 1.00 92.38 87 ASP A C 1
ATOM 686 O O . ASP A 1 87 ? -12.538 0.990 -12.589 1.00 92.38 87 ASP A O 1
ATOM 690 N N . THR A 1 88 ? -14.098 -0.614 -12.383 1.00 93.38 88 THR A N 1
ATOM 691 C CA . THR A 1 88 ? -14.102 -1.034 -13.791 1.00 93.38 88 THR A CA 1
ATOM 692 C C . THR A 1 88 ? -14.873 -0.084 -14.705 1.00 93.38 88 THR A C 1
ATOM 694 O O . THR A 1 88 ? -14.842 -0.260 -15.922 1.00 93.38 88 THR A O 1
ATOM 697 N N . SER A 1 89 ? -15.548 0.929 -14.150 1.00 94.94 89 SER A N 1
ATOM 698 C CA . SER A 1 89 ? -16.204 1.971 -14.945 1.00 94.94 89 SER A CA 1
ATOM 699 C C . SER A 1 89 ? -15.220 3.015 -15.484 1.00 94.94 89 SER A C 1
ATOM 701 O O . SER A 1 89 ? -15.552 3.753 -16.413 1.00 94.94 89 SER A O 1
ATOM 703 N N . LEU A 1 90 ? -14.001 3.056 -14.936 1.00 90.81 90 LEU A N 1
ATOM 704 C CA . LEU A 1 90 ? -12.948 3.996 -15.301 1.00 90.81 90 LEU A CA 1
ATOM 705 C C . LEU A 1 90 ? -11.873 3.333 -16.164 1.00 90.81 90 LEU A C 1
ATOM 707 O O . LEU A 1 90 ? -11.623 2.129 -16.092 1.00 90.81 90 LEU A O 1
ATOM 711 N N . ALA A 1 91 ? -11.159 4.145 -16.943 1.00 92.81 91 ALA A N 1
ATOM 712 C CA . ALA A 1 91 ? -9.936 3.685 -17.588 1.00 92.81 91 ALA A CA 1
ATOM 713 C C . ALA A 1 91 ? -8.876 3.333 -16.527 1.00 92.81 91 ALA A C 1
ATOM 715 O O . ALA A 1 91 ? -8.722 4.048 -15.536 1.00 92.81 91 ALA A O 1
ATOM 716 N N . THR A 1 92 ? -8.074 2.291 -16.767 1.00 87.62 92 THR A N 1
ATOM 717 C CA . THR A 1 92 ? -7.058 1.789 -15.820 1.00 87.62 92 THR A CA 1
ATOM 718 C C . THR A 1 92 ? -6.160 2.890 -15.249 1.00 87.62 92 THR A C 1
ATOM 720 O O . THR A 1 92 ? -5.898 2.925 -14.049 1.00 87.62 92 THR A O 1
ATOM 723 N N . GLY A 1 93 ? -5.697 3.815 -16.096 1.00 86.50 93 GLY A N 1
ATOM 724 C CA . GLY A 1 93 ? -4.845 4.925 -15.659 1.00 86.50 93 GLY A CA 1
ATOM 725 C C . GLY A 1 93 ? -5.557 5.903 -14.718 1.00 86.50 93 GLY A C 1
ATOM 726 O O . GLY A 1 93 ? -4.944 6.417 -13.782 1.00 86.50 93 GLY A O 1
ATOM 727 N N . GLU A 1 94 ? -6.854 6.128 -14.926 1.00 86.06 94 GLU A N 1
ATOM 728 C CA . GLU A 1 94 ? -7.672 6.989 -14.074 1.00 86.06 94 GLU A CA 1
ATOM 729 C C . GLU A 1 94 ? -7.952 6.320 -12.725 1.00 86.06 94 GLU A C 1
ATOM 731 O O . GLU A 1 94 ? -7.680 6.922 -11.684 1.00 86.06 94 GLU A O 1
ATOM 736 N N . ALA A 1 95 ? -8.378 5.053 -12.734 1.00 89.62 95 ALA A N 1
ATOM 737 C CA . ALA A 1 95 ? -8.561 4.247 -11.527 1.00 89.62 95 ALA A CA 1
ATOM 738 C C . ALA A 1 95 ? -7.274 4.199 -10.679 1.00 89.62 95 ALA A C 1
ATOM 740 O O . ALA A 1 95 ? -7.297 4.454 -9.471 1.00 89.62 95 ALA A O 1
ATOM 741 N N . ALA A 1 96 ? -6.117 3.981 -11.317 1.00 88.38 96 ALA A N 1
ATOM 742 C CA . ALA A 1 96 ? -4.813 4.001 -10.655 1.00 88.38 96 ALA A CA 1
ATOM 743 C C . ALA A 1 96 ? -4.474 5.381 -10.058 1.00 88.38 96 ALA A C 1
ATOM 745 O O . ALA A 1 96 ? -3.991 5.471 -8.925 1.00 88.38 96 ALA A O 1
ATOM 746 N N . GLY A 1 97 ? -4.756 6.470 -10.782 1.00 88.31 97 GLY A N 1
ATOM 747 C CA . GLY A 1 97 ? -4.569 7.837 -10.287 1.00 88.31 97 GLY A CA 1
ATOM 748 C C . GLY A 1 97 ? -5.446 8.154 -9.069 1.00 88.31 97 GLY A C 1
ATOM 749 O O . GLY A 1 97 ? -4.978 8.747 -8.086 1.00 88.31 97 GLY A O 1
ATOM 750 N N . GLN A 1 98 ? -6.705 7.713 -9.090 1.00 91.06 98 GLN A N 1
ATOM 751 C CA . GLN A 1 98 ? -7.633 7.871 -7.972 1.00 91.06 98 GLN A CA 1
ATOM 752 C C . GLN A 1 98 ? -7.220 7.036 -6.752 1.00 91.06 98 GLN A C 1
ATOM 754 O O . GLN A 1 98 ? -7.255 7.549 -5.628 1.00 91.06 98 GLN A O 1
ATOM 759 N N . ALA A 1 99 ? -6.782 5.792 -6.961 1.00 90.88 99 ALA A N 1
ATOM 760 C CA . ALA A 1 99 ? -6.255 4.920 -5.914 1.00 90.88 99 ALA A CA 1
ATOM 761 C C . ALA A 1 99 ? -5.003 5.517 -5.258 1.00 90.88 99 ALA A C 1
ATOM 763 O O . ALA A 1 99 ? -4.932 5.642 -4.035 1.00 90.88 99 ALA A O 1
ATOM 764 N N . ARG A 1 100 ? -4.048 5.998 -6.066 1.00 89.69 100 ARG A N 1
ATOM 765 C CA . ARG A 1 100 ? -2.843 6.683 -5.575 1.00 89.69 100 ARG A CA 1
ATOM 766 C C . ARG A 1 100 ? -3.190 7.906 -4.731 1.00 89.69 100 ARG A C 1
ATOM 768 O O . ARG A 1 100 ? -2.543 8.150 -3.717 1.00 89.69 100 ARG A O 1
ATOM 775 N N . THR A 1 101 ? -4.217 8.657 -5.127 1.00 89.00 101 THR A N 1
ATOM 776 C CA . THR A 1 101 ? -4.682 9.835 -4.381 1.00 89.00 101 THR A CA 1
ATOM 777 C C . THR A 1 101 ? -5.166 9.466 -2.977 1.00 89.00 101 THR A C 1
ATOM 779 O O . THR A 1 101 ? -4.862 10.189 -2.033 1.00 89.00 101 THR A O 1
ATOM 782 N N . ALA A 1 102 ? -5.843 8.325 -2.806 1.00 89.56 102 ALA A N 1
ATOM 783 C CA . ALA A 1 102 ? -6.269 7.852 -1.485 1.00 89.56 102 ALA A CA 1
ATOM 784 C C . ALA A 1 102 ? -5.078 7.541 -0.555 1.00 89.56 102 ALA A C 1
ATOM 786 O O . ALA A 1 102 ? -5.147 7.780 0.650 1.00 89.56 102 ALA A O 1
ATOM 787 N N . LEU A 1 103 ? -3.955 7.085 -1.118 1.00 88.69 103 LEU A N 1
ATOM 788 C CA . LEU A 1 103 ? -2.739 6.762 -0.366 1.00 88.69 103 LEU A CA 1
ATOM 789 C C . LEU A 1 103 ? -1.889 7.987 0.006 1.00 88.69 103 LEU A C 1
ATOM 791 O O . LEU A 1 103 ? -0.999 7.855 0.840 1.00 88.69 103 LEU A O 1
ATOM 795 N N . LEU A 1 104 ? -2.154 9.182 -0.541 1.00 87.88 104 LEU A N 1
ATOM 796 C CA . LEU A 1 104 ? -1.369 10.401 -0.257 1.00 87.88 104 LEU A CA 1
ATOM 797 C C . LEU A 1 104 ? -1.372 10.815 1.223 1.00 87.88 104 LEU A C 1
ATOM 799 O O . LEU A 1 104 ? -0.543 11.622 1.640 1.00 87.88 104 LEU A O 1
ATOM 803 N N . HIS A 1 105 ? -2.312 10.289 2.006 1.00 85.31 105 HIS A N 1
ATOM 804 C CA . HIS A 1 105 ? -2.397 10.521 3.445 1.00 85.31 105 HIS A CA 1
ATOM 805 C C . HIS A 1 105 ? -1.458 9.626 4.265 1.00 85.31 105 HIS A C 1
ATOM 807 O O . HIS A 1 105 ? -1.327 9.846 5.469 1.00 85.31 105 HIS A O 1
ATOM 813 N N . LEU A 1 106 ? -0.820 8.626 3.649 1.00 86.94 106 LEU A N 1
ATOM 814 C CA . LEU A 1 106 ? 0.193 7.809 4.306 1.00 86.94 106 LEU A CA 1
ATOM 815 C C . LEU A 1 106 ? 1.566 8.496 4.263 1.00 86.94 106 LEU A C 1
ATOM 817 O O . LEU A 1 106 ? 1.937 9.079 3.239 1.00 86.94 106 LEU A O 1
ATOM 821 N N . PRO A 1 107 ? 2.362 8.389 5.342 1.00 84.62 107 PRO A N 1
ATOM 822 C CA . PRO A 1 107 ? 3.748 8.833 5.332 1.00 84.62 107 PRO A CA 1
ATOM 823 C C . PRO A 1 107 ? 4.544 8.158 4.211 1.00 84.62 107 PRO A C 1
ATOM 825 O O . PRO A 1 107 ? 4.380 6.969 3.946 1.00 84.62 107 PRO A O 1
ATOM 828 N N . GLY A 1 108 ? 5.431 8.912 3.561 1.00 76.50 108 GLY A N 1
ATOM 829 C CA . GLY A 1 108 ? 6.366 8.361 2.572 1.00 76.50 108 GLY A CA 1
ATOM 830 C C . GLY A 1 108 ? 5.814 8.233 1.160 1.00 76.50 108 GLY A C 1
ATOM 831 O O . GLY A 1 108 ? 6.590 7.980 0.242 1.00 76.50 108 GLY A O 1
ATOM 832 N N . VAL A 1 109 ? 4.520 8.487 0.950 1.00 71.94 109 VAL A N 1
ATOM 833 C CA . VAL A 1 109 ? 3.968 8.666 -0.393 1.00 71.94 109 VAL A CA 1
ATOM 834 C C . VAL A 1 109 ? 4.286 10.094 -0.839 1.00 71.94 109 VAL A C 1
ATOM 836 O O . VAL A 1 109 ? 3.719 11.047 -0.297 1.00 71.94 109 VAL A O 1
ATOM 839 N N . PRO A 1 110 ? 5.204 10.304 -1.802 1.00 64.69 110 PRO A N 1
ATOM 840 C CA . PRO A 1 110 ? 5.515 11.650 -2.243 1.00 64.69 110 PRO A CA 1
ATOM 841 C C . PRO A 1 110 ? 4.257 12.292 -2.836 1.00 64.69 110 PRO A C 1
ATOM 843 O O . PRO A 1 110 ? 3.673 11.769 -3.789 1.00 64.69 110 PRO A O 1
ATOM 846 N N . GLN A 1 111 ? 3.905 13.490 -2.358 1.00 55.16 111 GLN A N 1
ATOM 847 C CA . GLN A 1 111 ? 2.885 14.367 -2.959 1.00 55.16 111 GLN A CA 1
ATOM 848 C C . GLN A 1 111 ? 3.304 14.911 -4.346 1.00 55.16 111 GLN A C 1
ATOM 850 O O . GLN A 1 111 ? 2.832 15.947 -4.809 1.00 55.16 111 GLN A O 1
ATOM 855 N N . GLY A 1 112 ? 4.214 14.219 -5.036 1.00 41.59 112 GLY A N 1
ATOM 856 C CA . GLY A 1 112 ? 4.651 14.534 -6.385 1.00 41.59 112 GLY A CA 1
ATOM 857 C C . GLY A 1 112 ? 3.517 14.317 -7.383 1.00 41.59 112 GLY A C 1
ATOM 858 O O . GLY A 1 112 ? 3.166 13.176 -7.679 1.00 41.59 112 GLY A O 1
ATOM 859 N N . CYS A 1 113 ? 2.934 15.436 -7.816 1.00 39.78 113 CYS A N 1
ATOM 860 C CA . CYS A 1 113 ? 2.428 15.858 -9.137 1.00 39.78 113 CYS A CA 1
ATOM 861 C C . CYS A 1 113 ? 1.654 14.888 -10.048 1.00 39.78 113 CYS A C 1
ATOM 863 O O . CYS A 1 113 ? 1.300 15.290 -11.155 1.00 39.78 113 CYS A O 1
ATOM 865 N N . SER A 1 114 ? 1.310 13.676 -9.615 1.00 42.88 114 SER A N 1
ATOM 866 C CA . SER A 1 114 ? 0.623 12.680 -10.455 1.00 42.88 114 SER A CA 1
ATOM 867 C C . SER A 1 114 ? -0.754 13.125 -10.960 1.00 42.88 114 SER A C 1
ATOM 869 O O . SER A 1 114 ? -1.305 12.484 -11.843 1.00 42.88 114 SER A O 1
ATOM 871 N N . ASN A 1 115 ? -1.299 14.221 -10.433 1.00 39.72 115 ASN A N 1
ATOM 872 C CA . ASN A 1 115 ? -2.638 14.705 -10.747 1.00 39.72 115 ASN A CA 1
ATOM 873 C C . ASN A 1 115 ? -2.601 16.013 -11.572 1.00 39.72 115 ASN A C 1
ATOM 875 O O . ASN A 1 115 ? -3.652 16.513 -11.960 1.00 39.72 115 ASN A O 1
ATOM 879 N N . ARG A 1 116 ? -1.415 16.613 -11.796 1.00 39.50 116 ARG A N 1
ATOM 880 C CA . ARG A 1 116 ? -1.214 17.881 -12.538 1.00 39.50 116 ARG A CA 1
ATOM 881 C C . ARG A 1 116 ? 0.153 17.916 -13.223 1.00 39.50 116 ARG A C 1
ATOM 883 O O . ARG A 1 116 ? 1.007 18.743 -12.894 1.00 39.50 116 ARG A O 1
ATOM 890 N N . PHE A 1 117 ? 0.377 17.008 -14.164 1.00 41.59 117 PHE A N 1
ATOM 891 C CA . PHE A 1 117 ? 1.536 17.095 -15.044 1.00 41.59 117 PHE A CA 1
ATOM 892 C C . PHE A 1 117 ? 1.211 18.040 -16.211 1.00 41.59 117 PHE A C 1
ATOM 894 O O . PHE A 1 117 ? 0.477 17.676 -17.124 1.00 41.59 117 PHE A O 1
ATOM 901 N N . ASP A 1 118 ? 1.721 19.275 -16.168 1.00 47.69 118 ASP A N 1
ATOM 902 C CA . ASP A 1 118 ? 1.699 20.179 -17.325 1.00 47.69 118 ASP A CA 1
ATOM 903 C C . ASP A 1 118 ? 2.836 19.786 -18.281 1.00 47.69 118 ASP A C 1
ATOM 905 O O . ASP A 1 118 ? 4.013 20.096 -18.052 1.00 47.69 118 ASP A O 1
ATOM 909 N N . VAL A 1 119 ? 2.463 19.097 -19.363 1.00 51.66 119 VAL A N 1
ATOM 910 C CA . VAL A 1 119 ? 3.373 18.605 -20.411 1.00 51.66 119 VAL A CA 1
ATOM 911 C C . VAL A 1 119 ? 4.171 19.749 -21.052 1.00 51.66 119 VAL A C 1
ATOM 913 O O . VAL A 1 119 ? 5.311 19.546 -21.468 1.00 51.66 119 VAL A O 1
ATOM 916 N N . SER A 1 120 ? 3.639 20.973 -21.059 1.00 49.94 120 SER A N 1
ATOM 917 C CA . SER A 1 120 ? 4.269 22.123 -21.718 1.00 49.94 120 SER A CA 1
ATOM 918 C C . SER A 1 120 ? 5.411 22.732 -20.903 1.00 49.94 120 SER A C 1
ATOM 920 O O . SER A 1 120 ? 6.287 23.390 -21.462 1.00 49.94 120 SER A O 1
ATOM 922 N N . ARG A 1 121 ? 5.432 22.534 -19.577 1.00 51.78 121 ARG A N 1
ATOM 923 C CA . ARG A 1 121 ? 6.394 23.205 -18.679 1.00 51.78 121 ARG A CA 1
ATOM 924 C C . ARG A 1 121 ? 7.386 22.275 -17.988 1.00 51.78 121 ARG A C 1
ATOM 926 O O . ARG A 1 121 ? 8.272 22.791 -17.302 1.00 51.78 121 ARG A O 1
ATOM 933 N N . ARG A 1 122 ? 7.250 20.947 -18.144 1.00 49.56 122 ARG A N 1
ATOM 934 C CA . ARG A 1 122 ? 8.045 19.899 -17.454 1.00 49.56 122 ARG A CA 1
ATOM 935 C C . ARG A 1 122 ? 8.298 20.212 -15.969 1.00 49.56 122 ARG A C 1
ATOM 937 O O . ARG A 1 122 ? 9.376 19.954 -15.441 1.00 49.56 122 ARG A O 1
ATOM 944 N N . ARG A 1 123 ? 7.333 20.847 -15.301 1.00 46.94 123 ARG A N 1
ATOM 945 C CA . ARG A 1 123 ? 7.428 21.293 -13.907 1.00 46.94 123 ARG A CA 1
ATOM 946 C C . ARG A 1 123 ? 6.061 21.206 -13.252 1.00 46.94 123 ARG A C 1
ATOM 948 O O . ARG A 1 123 ? 5.040 21.412 -13.899 1.00 46.94 123 ARG A O 1
ATOM 955 N N . CYS A 1 124 ? 6.063 20.942 -11.954 1.00 48.66 124 CYS A N 1
ATOM 956 C CA . CYS A 1 124 ? 4.855 20.952 -11.147 1.00 48.66 124 CYS A CA 1
ATOM 957 C C . CYS A 1 124 ? 4.294 22.376 -11.033 1.00 48.66 124 CYS A C 1
ATOM 959 O O . CYS A 1 124 ? 5.036 23.316 -10.734 1.00 48.66 124 CYS A O 1
ATOM 961 N N . ALA A 1 125 ? 2.985 22.538 -11.233 1.00 51.66 125 ALA A N 1
ATOM 962 C CA . ALA A 1 125 ? 2.307 23.786 -10.906 1.00 51.66 125 ALA A CA 1
ATOM 963 C C . ALA A 1 125 ? 2.360 23.994 -9.382 1.00 51.66 125 ALA A C 1
ATOM 965 O O . ALA A 1 125 ? 1.809 23.192 -8.627 1.00 51.66 125 ALA A O 1
ATOM 966 N N . ARG A 1 126 ? 3.051 25.048 -8.924 1.00 41.59 126 ARG A N 1
ATOM 967 C CA . ARG A 1 126 ? 3.017 25.462 -7.512 1.00 41.59 126 ARG A CA 1
ATOM 968 C C . ARG A 1 126 ? 1.568 25.794 -7.136 1.00 41.59 126 ARG A C 1
ATOM 970 O O . ARG A 1 126 ? 0.922 26.510 -7.904 1.00 41.59 126 ARG A O 1
ATOM 977 N N . PRO A 1 127 ? 1.052 25.330 -5.986 1.00 42.81 127 PRO A N 1
ATOM 978 C CA . PRO A 1 127 ? -0.188 25.883 -5.465 1.00 42.81 127 PRO A CA 1
ATOM 979 C C . PRO A 1 127 ? 0.015 27.381 -5.202 1.00 42.81 127 PRO A C 1
ATOM 981 O O . PRO A 1 127 ? 1.083 27.800 -4.744 1.00 42.81 127 PRO A O 1
ATOM 984 N N . ALA A 1 128 ? -0.993 28.184 -5.545 1.00 40.94 128 ALA A N 1
ATOM 985 C CA . ALA A 1 128 ? -1.033 29.584 -5.151 1.00 40.94 128 ALA A CA 1
ATOM 986 C C . ALA A 1 128 ? -1.032 29.638 -3.618 1.00 40.94 128 ALA A C 1
ATOM 988 O O . ALA A 1 128 ? -1.821 28.943 -2.978 1.00 40.94 128 ALA A O 1
ATOM 989 N N . ALA A 1 129 ? -0.097 30.399 -3.051 1.00 36.66 129 ALA A N 1
ATOM 990 C CA . ALA A 1 129 ? -0.062 30.651 -1.620 1.00 36.66 129 ALA A CA 1
ATOM 991 C C . ALA A 1 129 ? -1.346 31.393 -1.226 1.00 36.66 129 ALA A C 1
ATOM 993 O O . ALA A 1 129 ? -1.710 32.367 -1.889 1.00 36.66 129 ALA A O 1
ATOM 994 N N . MET A 1 130 ? -2.018 30.896 -0.191 1.00 34.12 130 MET A N 1
ATOM 995 C CA . MET A 1 130 ? -3.112 31.573 0.500 1.00 34.12 130 MET A CA 1
ATOM 996 C C . MET A 1 130 ? -2.586 32.077 1.838 1.00 34.12 130 MET A C 1
ATOM 998 O O . MET A 1 130 ? -1.778 31.335 2.445 1.00 34.12 130 MET A O 1
#